Protein AF-A0A4R1F421-F1 (afdb_monomer_lite)

Secondary structure (DSSP, 8-state):
--HHHHHHHHHHHHHHHHHHHHHHHHHHHHHHIIIIIHHHHHHHHHHHHHT---S--TT---HHHHHHHIIIIIHHHHHHHHHH-SSHHHHHHHHHHHHHHHHHHHTTSHHHHTGGGGHHHHHHHHHHHHHHHHHHHHHHHTTTS-PPPP----S---TTS-PPPP--SS---

Organism: NCBI:txid225051

Sequence (173 aa):
MSDSEVLNAEYRAFIKALHPATVDTFVAVEAFWKQKLFPSVVAVSARDAAGIDRGPDPLELPEAELDAEWRREIRSRLLSLVHGHPDPDVREAADFLSSRLFGAIFYMDPERAAREGGEESRIAVRRVHEGITNLARAIHHAPFRVERPTPTYEGIPIGNSEPMPSRVVASQN

Radius of gyration: 22.12 Å; chains: 1; bounding box: 60×44×56 Å

Structure (mmCIF, N/CA/C/O backbone):
data_AF-A0A4R1F421-F1
#
_entry.id   AF-A0A4R1F421-F1
#
loop_
_atom_site.group_PDB
_atom_site.id
_atom_site.type_symbol
_atom_site.label_atom_id
_atom_site.label_alt_id
_atom_site.label_comp_id
_atom_site.label_asym_id
_atom_site.label_entity_id
_atom_site.label_seq_id
_atom_site.pdbx_PDB_ins_code
_atom_site.Cartn_x
_atom_site.Cartn_y
_atom_site.Cartn_z
_atom_site.occupancy
_atom_site.B_iso_or_equiv
_atom_site.auth_seq_id
_atom_site.auth_comp_id
_atom_site.auth_asym_id
_atom_site.auth_atom_id
_atom_site.pdbx_PDB_model_num
ATOM 1 N N . MET A 1 1 ? -25.419 6.021 32.157 1.00 56.88 1 MET A N 1
ATOM 2 C CA . MET A 1 1 ? -24.948 5.735 30.790 1.00 56.88 1 MET A CA 1
ATOM 3 C C . MET A 1 1 ? -25.746 4.562 30.277 1.00 56.88 1 MET A C 1
ATOM 5 O O . MET A 1 1 ? -25.970 3.638 31.049 1.00 56.88 1 MET A O 1
ATOM 9 N N . SER A 1 2 ? -26.234 4.637 29.046 1.00 73.31 2 SER A N 1
ATOM 10 C CA . SER A 1 2 ? -26.908 3.501 28.410 1.00 73.31 2 SER A CA 1
ATOM 11 C C . SER A 1 2 ? -25.883 2.426 28.022 1.00 73.31 2 SER A C 1
ATOM 13 O O . SER A 1 2 ? -24.731 2.758 27.737 1.00 73.31 2 SER A O 1
ATOM 15 N N . ASP A 1 3 ? -26.282 1.153 27.966 1.00 73.75 3 ASP A N 1
ATOM 16 C CA . ASP A 1 3 ? -25.402 0.042 27.548 1.00 73.75 3 ASP A CA 1
ATOM 17 C C . ASP A 1 3 ? -24.751 0.297 26.174 1.00 73.75 3 ASP A C 1
ATOM 19 O O . ASP A 1 3 ? -23.603 -0.070 25.927 1.00 73.75 3 ASP A O 1
ATOM 23 N N . SER A 1 4 ? -25.447 1.020 25.290 1.00 75.06 4 SER A N 1
ATOM 24 C CA . SER A 1 4 ? -24.920 1.424 23.984 1.00 75.06 4 SER A CA 1
ATOM 25 C C . SER A 1 4 ? -23.741 2.400 24.075 1.00 75.06 4 SER A C 1
ATOM 27 O O . SER A 1 4 ? -22.844 2.357 23.234 1.00 75.06 4 SER A O 1
ATOM 29 N N . GLU A 1 5 ? -23.721 3.296 25.063 1.00 76.94 5 GLU A N 1
ATOM 30 C CA . GLU A 1 5 ? -22.621 4.250 25.256 1.00 76.94 5 GLU A CA 1
ATOM 31 C C . GLU A 1 5 ? -21.360 3.552 25.774 1.00 76.94 5 GLU A C 1
ATOM 33 O O . GLU A 1 5 ? -20.254 3.898 25.354 1.00 76.94 5 GLU A O 1
ATOM 38 N N . VAL A 1 6 ? -21.531 2.548 26.643 1.00 79.62 6 VAL A N 1
ATOM 39 C CA . VAL A 1 6 ? -20.437 1.724 27.177 1.00 79.62 6 VAL A CA 1
ATOM 40 C C . VAL A 1 6 ? -19.789 0.913 26.054 1.00 79.62 6 VAL A C 1
ATOM 42 O O . VAL A 1 6 ? -18.583 1.025 25.846 1.00 79.62 6 VAL A O 1
ATOM 45 N N . LEU A 1 7 ? -20.586 0.209 25.243 1.00 77.56 7 LEU A N 1
ATOM 46 C CA . LEU A 1 7 ? -20.082 -0.580 24.110 1.00 77.56 7 LEU A CA 1
ATOM 47 C C . LEU A 1 7 ? -19.347 0.280 23.069 1.00 77.56 7 LEU A C 1
ATOM 49 O O . LEU A 1 7 ? -18.312 -0.119 22.537 1.00 77.56 7 LEU A O 1
ATOM 53 N N . ASN A 1 8 ? -19.837 1.493 22.798 1.00 76.12 8 ASN A N 1
ATOM 54 C CA . ASN A 1 8 ? -19.147 2.433 21.913 1.00 76.12 8 ASN A CA 1
ATOM 55 C C . ASN A 1 8 ? -17.804 2.911 22.498 1.00 76.12 8 ASN A C 1
ATOM 57 O O . ASN A 1 8 ? -16.848 3.137 21.753 1.00 76.12 8 ASN A O 1
ATOM 61 N N . ALA A 1 9 ? -17.707 3.081 23.819 1.00 79.44 9 ALA A N 1
ATOM 62 C CA . ALA A 1 9 ? -16.456 3.440 24.483 1.00 79.44 9 ALA A CA 1
ATOM 63 C C . ALA A 1 9 ? -15.434 2.290 24.453 1.00 79.44 9 ALA A C 1
ATOM 65 O O . ALA A 1 9 ? -14.268 2.531 24.133 1.00 79.44 9 ALA A O 1
ATOM 66 N N . GLU A 1 10 ? -15.871 1.056 24.708 1.00 81.38 10 GLU A N 1
ATOM 67 C CA . GLU A 1 10 ? -15.034 -0.150 24.633 1.00 81.38 10 GLU A CA 1
ATOM 68 C C . GLU A 1 10 ? -14.506 -0.389 23.215 1.00 81.38 10 GLU A C 1
ATOM 70 O O . GLU A 1 10 ? -13.309 -0.607 23.023 1.00 81.38 10 GLU A O 1
ATOM 75 N N . TYR A 1 11 ? -15.362 -0.249 22.201 1.00 80.06 11 TYR A N 1
ATOM 76 C CA . TYR A 1 11 ? -14.967 -0.403 20.802 1.00 80.06 11 TYR A CA 1
ATOM 77 C C . TYR A 1 11 ? -13.931 0.652 20.372 1.00 80.06 11 TYR A C 1
ATOM 79 O O . TYR A 1 11 ? -12.936 0.331 19.717 1.00 80.06 11 TYR A O 1
ATOM 87 N N . ARG A 1 12 ? -14.078 1.905 20.826 1.00 78.94 12 ARG A N 1
ATOM 88 C CA . ARG A 1 12 ? -13.053 2.947 20.631 1.00 78.94 12 ARG A CA 1
ATOM 89 C C . ARG A 1 12 ? -11.735 2.621 21.333 1.00 78.94 12 ARG A C 1
ATOM 91 O O . ARG A 1 12 ? -10.673 2.887 20.772 1.00 78.94 12 ARG A O 1
ATOM 98 N N . ALA A 1 13 ? -11.778 2.074 22.547 1.00 82.88 13 ALA A N 1
ATOM 99 C CA . ALA A 1 13 ? -10.576 1.674 23.278 1.00 82.88 13 ALA A CA 1
ATOM 100 C C . ALA A 1 13 ? -9.836 0.530 22.568 1.00 82.88 13 ALA A C 1
ATOM 102 O O . ALA A 1 13 ? -8.616 0.593 22.417 1.00 82.88 13 ALA A O 1
ATOM 103 N N . PHE A 1 14 ? -10.574 -0.456 22.053 1.00 83.62 14 PHE A N 1
ATOM 104 C CA . PHE A 1 14 ? -10.027 -1.539 21.238 1.00 83.62 14 PHE A CA 1
ATOM 105 C C . PHE A 1 14 ? -9.310 -1.013 19.986 1.00 83.62 14 PHE A C 1
ATOM 107 O O . PHE A 1 14 ? -8.160 -1.366 19.736 1.00 83.62 14 PHE A O 1
ATOM 114 N N . ILE A 1 15 ? -9.930 -0.094 19.241 1.00 79.44 15 ILE A N 1
ATOM 115 C CA . ILE A 1 15 ? -9.323 0.486 18.031 1.00 79.44 15 ILE A CA 1
ATOM 116 C C . ILE A 1 15 ? -8.059 1.279 18.355 1.00 79.44 15 ILE A C 1
ATOM 118 O O . ILE A 1 15 ? -7.053 1.158 17.658 1.00 79.44 15 ILE A O 1
ATOM 122 N N . LYS A 1 16 ? -8.069 2.046 19.449 1.00 83.25 16 LYS A N 1
ATOM 123 C CA . LYS A 1 16 ? -6.867 2.741 19.929 1.00 83.25 16 LYS A CA 1
ATOM 124 C C . LYS A 1 16 ? -5.743 1.767 20.279 1.00 83.25 16 LYS A C 1
ATOM 126 O O . LYS A 1 16 ? -4.592 2.059 19.972 1.00 83.25 16 LYS A O 1
ATOM 131 N N . ALA A 1 17 ? -6.063 0.617 20.872 1.00 86.25 17 ALA A N 1
ATOM 132 C CA . ALA A 1 17 ? -5.076 -0.413 21.189 1.00 86.25 17 ALA A CA 1
ATOM 133 C C . ALA A 1 17 ? -4.478 -1.076 19.931 1.00 86.25 17 ALA A C 1
ATOM 135 O O . ALA A 1 17 ? -3.305 -1.437 19.938 1.00 86.25 17 ALA A O 1
ATOM 136 N N . LEU A 1 18 ? -5.245 -1.189 18.840 1.00 88.12 18 LEU A N 1
ATOM 137 C CA . LEU A 1 18 ? -4.768 -1.705 17.547 1.00 88.12 18 LEU A CA 1
ATOM 138 C C . LEU A 1 18 ? -3.958 -0.688 16.728 1.00 88.12 18 LEU A C 1
ATOM 140 O O . LEU A 1 18 ? -3.246 -1.064 15.791 1.00 88.12 18 LEU A O 1
ATOM 144 N N . HIS A 1 19 ? -4.074 0.601 17.048 1.00 88.69 19 HIS A N 1
ATOM 145 C CA . HIS A 1 19 ? -3.499 1.673 16.243 1.00 88.69 19 HIS A CA 1
ATOM 146 C C . HIS A 1 19 ? -1.971 1.567 16.060 1.00 88.69 19 HIS A C 1
ATOM 148 O O . HIS A 1 19 ? -1.532 1.705 14.919 1.00 88.69 19 HIS A O 1
ATOM 154 N N . PRO A 1 20 ? -1.152 1.239 17.085 1.00 91.62 20 PRO A N 1
ATOM 155 C CA . PRO A 1 20 ? 0.289 1.053 16.899 1.00 91.62 20 PRO A CA 1
ATOM 156 C C . PRO A 1 20 ? 0.630 -0.023 15.859 1.00 91.62 20 PRO A C 1
ATOM 158 O O . PRO A 1 20 ? 1.362 0.253 14.917 1.00 91.62 20 PRO A O 1
ATOM 161 N N . ALA A 1 21 ? 0.013 -1.207 15.945 1.00 92.06 21 ALA A N 1
ATOM 162 C CA . ALA A 1 21 ? 0.243 -2.293 14.985 1.00 92.06 21 ALA A CA 1
ATOM 163 C C . ALA A 1 21 ? -0.207 -1.926 13.555 1.00 92.06 21 ALA A C 1
ATOM 165 O O . ALA A 1 21 ? 0.381 -2.358 12.558 1.00 92.06 21 ALA A O 1
ATOM 166 N N . THR A 1 22 ? -1.250 -1.099 13.453 1.00 93.56 22 THR A N 1
ATOM 167 C CA . THR A 1 22 ? -1.746 -0.570 12.177 1.00 93.56 22 THR A CA 1
ATOM 168 C C . THR A 1 22 ? -0.744 0.410 11.559 1.00 93.56 22 THR A C 1
ATOM 170 O O . THR A 1 22 ? -0.441 0.317 10.369 1.00 93.56 22 THR A O 1
ATOM 173 N N . VAL A 1 23 ? -0.176 1.309 12.370 1.00 94.31 23 VAL A N 1
ATOM 174 C CA . VAL A 1 23 ? 0.886 2.236 11.951 1.00 94.31 23 VAL A CA 1
ATOM 175 C C . VAL A 1 23 ? 2.153 1.476 11.559 1.00 94.31 23 VAL A C 1
ATOM 177 O O . VAL A 1 23 ? 2.715 1.763 10.507 1.00 94.31 23 VAL A O 1
ATOM 180 N N . ASP A 1 24 ? 2.562 0.462 12.322 1.00 96.19 24 ASP A N 1
ATOM 181 C CA . ASP A 1 24 ? 3.734 -0.364 11.997 1.00 96.19 24 ASP A CA 1
ATOM 182 C C . ASP A 1 24 ? 3.579 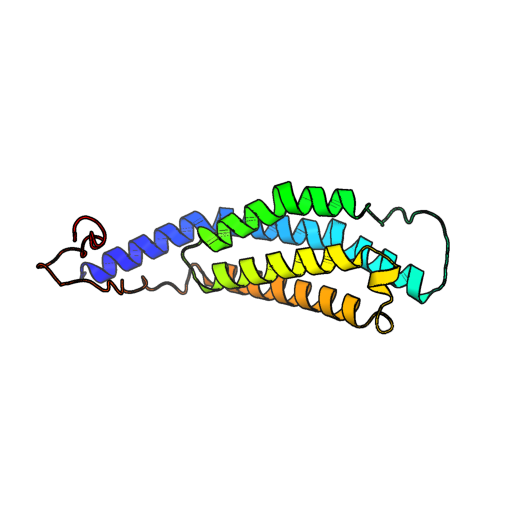-1.068 10.643 1.00 96.19 24 ASP A C 1
ATOM 184 O O . ASP A 1 24 ? 4.520 -1.141 9.848 1.00 96.19 24 ASP A O 1
ATOM 188 N N . THR A 1 25 ? 2.371 -1.555 10.344 1.00 96.25 25 THR A N 1
ATOM 189 C CA . THR A 1 25 ? 2.049 -2.123 9.029 1.00 96.25 25 THR A CA 1
ATOM 190 C C . THR A 1 25 ? 2.194 -1.080 7.927 1.00 96.25 25 THR A C 1
ATOM 192 O O . THR A 1 25 ? 2.830 -1.354 6.908 1.00 96.25 25 THR A O 1
ATOM 195 N N . PHE A 1 26 ? 1.650 0.121 8.131 1.00 97.25 26 PHE A N 1
ATOM 196 C CA . PHE A 1 26 ? 1.775 1.213 7.170 1.00 97.25 26 PHE A CA 1
ATOM 197 C C . PHE A 1 26 ? 3.236 1.603 6.923 1.00 97.25 26 PHE A C 1
ATOM 199 O O . PHE A 1 26 ? 3.642 1.709 5.769 1.00 97.25 26 PHE A O 1
ATOM 206 N N . VAL A 1 27 ? 4.040 1.751 7.977 1.00 97.31 27 VAL A N 1
ATOM 207 C CA . VAL A 1 27 ? 5.464 2.099 7.868 1.00 97.31 27 VAL A CA 1
ATOM 208 C C . VAL A 1 27 ? 6.232 1.030 7.091 1.00 97.31 27 VAL A C 1
ATOM 210 O O . VAL A 1 27 ? 7.034 1.374 6.225 1.00 97.31 27 VAL A O 1
ATOM 213 N N . ALA A 1 28 ? 5.966 -0.257 7.334 1.00 97.38 28 ALA A N 1
ATOM 214 C CA . ALA A 1 28 ? 6.597 -1.343 6.581 1.00 97.38 28 ALA A CA 1
ATOM 215 C C . ALA A 1 28 ? 6.252 -1.282 5.080 1.00 97.38 28 ALA A C 1
ATOM 217 O O . ALA A 1 28 ? 7.133 -1.414 4.230 1.00 97.38 28 ALA A O 1
ATOM 218 N N . VAL A 1 29 ? 4.981 -1.034 4.749 1.00 97.44 29 VAL A N 1
ATOM 219 C CA . VAL A 1 29 ? 4.510 -0.894 3.361 1.00 97.44 29 VAL A CA 1
ATOM 220 C C . VAL A 1 29 ? 5.122 0.340 2.691 1.00 97.44 29 VAL A C 1
ATOM 222 O O . VAL A 1 29 ? 5.582 0.270 1.551 1.00 97.44 29 VAL A O 1
ATOM 225 N N . GLU A 1 30 ? 5.152 1.470 3.396 1.00 97.19 30 GLU A N 1
ATOM 226 C CA . GLU A 1 30 ? 5.723 2.717 2.896 1.00 97.19 30 GLU A CA 1
ATOM 227 C C . GLU A 1 30 ? 7.235 2.592 2.667 1.00 97.19 30 GLU A C 1
ATOM 229 O O . GLU A 1 30 ? 7.736 3.054 1.640 1.00 97.19 30 GLU A O 1
ATOM 234 N N . ALA A 1 31 ? 7.955 1.937 3.580 1.00 97.38 31 ALA A N 1
ATOM 235 C CA . ALA A 1 31 ? 9.379 1.660 3.434 1.00 97.38 31 ALA A CA 1
ATOM 236 C C . ALA A 1 31 ? 9.647 0.759 2.222 1.00 97.38 31 ALA A C 1
ATOM 238 O O . ALA A 1 31 ? 10.488 1.103 1.393 1.00 97.38 31 ALA A O 1
ATOM 239 N N . PHE A 1 32 ? 8.890 -0.332 2.066 1.00 97.38 32 PHE A N 1
ATOM 240 C CA . PHE A 1 32 ? 8.984 -1.200 0.891 1.00 97.38 32 PHE A CA 1
ATOM 241 C C . PHE A 1 32 ? 8.775 -0.421 -0.414 1.00 97.38 32 PHE A C 1
ATOM 243 O O . PHE A 1 32 ? 9.579 -0.530 -1.340 1.00 97.38 32 PHE A O 1
ATOM 250 N N . TRP A 1 33 ? 7.739 0.421 -0.477 1.00 97.25 33 TRP A N 1
ATOM 251 C CA . TRP A 1 33 ? 7.489 1.252 -1.652 1.00 97.25 33 TRP A CA 1
ATOM 252 C C . TRP A 1 33 ? 8.633 2.234 -1.916 1.00 97.25 33 TRP A C 1
ATOM 254 O O . TRP A 1 33 ? 9.228 2.206 -2.988 1.00 97.25 33 TRP A O 1
ATOM 264 N N . LYS A 1 34 ? 8.956 3.097 -0.948 1.00 95.81 34 LYS A N 1
ATOM 265 C CA . LYS A 1 34 ? 9.879 4.224 -1.149 1.00 95.81 34 LYS A CA 1
ATOM 266 C C . LYS A 1 34 ? 11.330 3.796 -1.330 1.00 95.81 34 LYS A C 1
ATOM 268 O O . LYS A 1 34 ? 12.062 4.468 -2.046 1.00 95.81 34 LYS A O 1
ATOM 273 N N . GLN A 1 35 ? 11.753 2.739 -0.643 1.00 94.50 35 GLN A N 1
ATOM 274 C CA . GLN A 1 35 ? 13.164 2.354 -0.578 1.00 94.50 35 GLN A CA 1
ATOM 275 C C . GLN A 1 35 ? 13.525 1.257 -1.577 1.00 94.50 35 GLN A C 1
ATOM 277 O O . GLN A 1 35 ? 14.699 1.126 -1.906 1.00 94.50 35 GLN A O 1
ATOM 282 N N . LYS A 1 36 ? 12.545 0.469 -2.038 1.00 94.69 36 LYS A N 1
ATOM 283 C CA . LYS A 1 36 ? 12.794 -0.699 -2.889 1.00 94.69 36 LYS A CA 1
ATOM 284 C C . LYS A 1 36 ? 12.033 -0.607 -4.206 1.00 94.69 36 LYS A C 1
ATOM 286 O O . LYS A 1 36 ? 12.639 -0.373 -5.243 1.00 94.69 36 LYS A O 1
ATOM 291 N N . LEU A 1 37 ? 10.706 -0.726 -4.167 1.00 94.75 37 LEU A N 1
ATOM 292 C CA . LEU A 1 37 ? 9.917 -0.910 -5.388 1.00 94.75 37 LEU A CA 1
ATOM 293 C C . LEU A 1 37 ? 9.885 0.339 -6.284 1.00 94.75 37 LEU A C 1
ATOM 295 O O . LEU A 1 37 ? 10.115 0.232 -7.483 1.00 94.75 37 LEU A O 1
ATOM 299 N N . PHE A 1 38 ? 9.618 1.524 -5.729 1.00 94.00 38 PHE A N 1
ATOM 300 C CA . PHE A 1 38 ? 9.518 2.751 -6.525 1.00 94.00 38 PHE A CA 1
ATOM 301 C C . PHE A 1 38 ? 10.828 3.105 -7.249 1.00 94.00 38 PHE A C 1
ATOM 303 O O . PHE A 1 38 ? 10.766 3.324 -8.460 1.00 94.00 38 PHE A O 1
ATOM 310 N N . PRO A 1 39 ? 12.004 3.118 -6.584 1.00 91.50 39 PRO A N 1
ATOM 311 C CA . PRO A 1 39 ? 13.276 3.327 -7.270 1.00 91.50 39 PRO A CA 1
ATOM 312 C C . PRO A 1 39 ? 13.507 2.351 -8.424 1.00 91.50 39 PRO A C 1
ATOM 314 O O . PRO A 1 39 ? 13.892 2.788 -9.506 1.00 91.50 39 PRO A O 1
ATOM 317 N N . SER A 1 40 ? 13.222 1.059 -8.232 1.00 90.25 40 SER A N 1
ATOM 318 C CA . SER A 1 40 ? 13.456 0.065 -9.279 1.00 90.25 40 SER A CA 1
ATOM 319 C C . SER A 1 40 ? 12.483 0.204 -10.459 1.00 90.25 40 SER A C 1
ATOM 321 O O . SER A 1 40 ? 12.926 0.165 -11.603 1.00 90.25 40 SER A O 1
ATOM 323 N N . VAL A 1 41 ? 11.195 0.492 -10.223 1.00 89.00 41 VAL A N 1
ATOM 324 C CA . VAL A 1 41 ? 10.228 0.781 -11.308 1.00 89.00 41 VAL A CA 1
ATOM 325 C C . VAL A 1 41 ? 10.652 2.013 -12.117 1.00 89.00 41 VAL A C 1
ATOM 327 O O . VAL A 1 41 ? 10.554 2.026 -13.348 1.00 89.00 41 VAL A O 1
ATOM 330 N N . VAL A 1 42 ? 11.138 3.059 -11.442 1.00 86.56 42 VAL A N 1
ATOM 331 C CA . VAL A 1 42 ? 11.637 4.273 -12.104 1.00 86.56 42 VAL A CA 1
ATOM 332 C C . VAL A 1 42 ? 12.902 3.979 -12.911 1.00 86.56 42 VAL A C 1
ATOM 334 O O . VAL A 1 42 ? 13.000 4.455 -14.040 1.00 86.56 42 VAL A O 1
ATOM 337 N N . ALA A 1 43 ? 13.835 3.187 -12.375 1.00 84.88 43 ALA A N 1
ATOM 338 C CA . ALA A 1 43 ? 15.055 2.790 -13.079 1.00 84.88 43 ALA A CA 1
ATOM 339 C C . ALA A 1 43 ? 14.731 2.028 -14.375 1.00 84.88 43 ALA A C 1
ATOM 341 O O . ALA A 1 43 ? 15.206 2.413 -15.445 1.00 84.88 43 ALA A O 1
ATOM 342 N N . VAL A 1 44 ? 13.838 1.035 -14.306 1.00 83.75 44 VAL A N 1
ATOM 343 C CA . VAL A 1 44 ? 13.353 0.275 -15.473 1.00 83.75 44 VAL A CA 1
ATOM 344 C C . VAL A 1 44 ? 12.727 1.208 -16.515 1.00 83.75 44 VAL A C 1
ATOM 346 O O . VAL A 1 44 ? 13.119 1.200 -17.682 1.00 83.75 44 VAL A O 1
ATOM 349 N N . SER A 1 45 ? 11.812 2.079 -16.082 1.00 79.00 45 SER A N 1
ATOM 350 C CA . SER A 1 45 ? 11.102 3.004 -16.979 1.00 79.00 45 SER A CA 1
ATOM 351 C C . SER A 1 45 ? 12.035 4.034 -17.633 1.00 79.00 45 SER A C 1
ATOM 353 O O . SER A 1 45 ? 11.840 4.417 -18.785 1.00 79.00 45 SER A O 1
ATOM 355 N N . ALA A 1 46 ? 13.053 4.513 -16.909 1.00 78.31 46 ALA A N 1
ATOM 356 C CA . ALA A 1 46 ? 14.007 5.497 -17.417 1.00 78.31 46 ALA A CA 1
ATOM 357 C C . ALA A 1 46 ? 14.968 4.899 -18.456 1.00 78.31 46 ALA A C 1
ATOM 359 O O . ALA A 1 46 ? 15.336 5.581 -19.414 1.00 78.31 46 ALA A O 1
ATOM 360 N N . ARG A 1 47 ? 15.369 3.634 -18.280 1.00 72.19 47 ARG A N 1
ATOM 361 C CA . ARG A 1 47 ? 16.238 2.920 -19.227 1.00 72.19 47 ARG A CA 1
ATOM 362 C C . ARG A 1 47 ? 15.551 2.684 -20.562 1.00 72.19 47 ARG A C 1
ATOM 364 O O . ARG A 1 47 ? 16.153 2.964 -21.600 1.00 72.19 47 ARG A O 1
ATOM 371 N N . ASP A 1 48 ? 14.301 2.236 -20.512 1.00 70.75 48 ASP A N 1
ATOM 372 C CA . ASP A 1 48 ? 13.471 2.046 -21.699 1.00 70.75 48 ASP A CA 1
ATOM 373 C C . ASP A 1 48 ? 13.305 3.362 -22.474 1.00 70.75 48 ASP A C 1
ATOM 375 O O . ASP A 1 48 ? 13.677 3.452 -23.644 1.00 70.75 48 ASP A O 1
ATOM 379 N N . ALA A 1 49 ? 12.899 4.437 -21.786 1.00 68.56 49 ALA A N 1
ATOM 380 C CA . ALA A 1 49 ? 12.719 5.753 -22.402 1.00 68.56 49 ALA A CA 1
ATOM 381 C C . ALA A 1 49 ? 13.998 6.311 -23.056 1.00 68.56 49 ALA A C 1
ATOM 383 O O . ALA A 1 49 ? 13.922 7.098 -24.001 1.00 68.56 49 ALA A O 1
ATOM 384 N N . ALA A 1 50 ? 15.175 5.933 -22.552 1.00 68.19 50 ALA A N 1
ATOM 385 C CA . ALA A 1 50 ? 16.454 6.375 -23.087 1.00 68.19 50 ALA A CA 1
ATOM 386 C C . ALA A 1 50 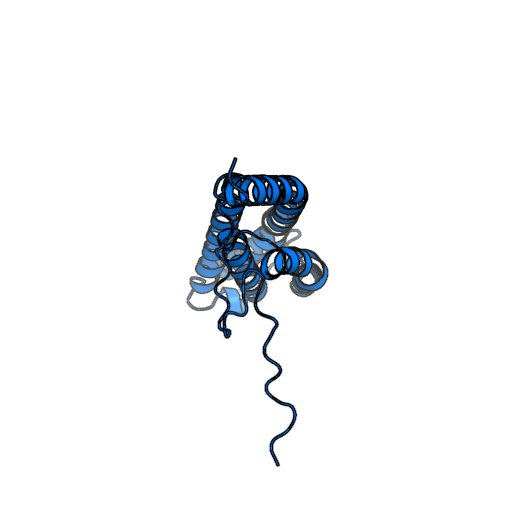? 16.997 5.466 -24.211 1.00 68.19 50 ALA A C 1
ATOM 388 O O . ALA A 1 50 ? 17.996 5.822 -24.839 1.00 68.19 50 ALA A O 1
ATOM 389 N N . GLY A 1 51 ? 16.380 4.304 -24.464 1.00 64.19 51 GLY A N 1
ATOM 390 C CA . GLY A 1 51 ? 16.899 3.294 -25.393 1.00 64.19 51 GLY A CA 1
ATOM 391 C C . GLY A 1 51 ? 18.286 2.776 -24.993 1.00 64.19 51 GLY A C 1
ATOM 392 O O . GLY A 1 51 ? 19.079 2.384 -25.851 1.00 64.19 51 GLY A O 1
ATOM 393 N N . ILE A 1 52 ? 18.622 2.851 -23.699 1.00 64.19 52 ILE A N 1
ATOM 394 C CA . ILE A 1 52 ? 19.958 2.540 -23.190 1.00 64.19 52 ILE A CA 1
ATOM 395 C C . ILE A 1 52 ? 19.987 1.095 -22.692 1.00 64.19 52 ILE A C 1
ATOM 397 O O . ILE A 1 52 ? 19.589 0.792 -21.565 1.00 64.19 52 ILE A O 1
ATOM 401 N N . ASP A 1 53 ? 20.588 0.223 -23.495 1.00 62.59 53 ASP A N 1
ATOM 402 C CA . ASP A 1 53 ? 20.974 -1.126 -23.083 1.00 62.59 53 ASP A CA 1
ATOM 403 C C . ASP A 1 53 ? 22.302 -1.085 -22.292 1.00 62.59 53 ASP A C 1
ATOM 405 O O . ASP A 1 53 ? 23.375 -1.441 -22.778 1.00 62.59 53 ASP A O 1
ATOM 409 N N . ARG A 1 54 ? 22.280 -0.511 -21.079 1.00 55.28 54 ARG A N 1
ATOM 410 C CA . ARG A 1 54 ? 23.442 -0.486 -20.166 1.00 55.28 54 ARG A CA 1
ATOM 411 C C . ARG A 1 54 ? 23.198 -1.387 -18.969 1.00 55.28 54 ARG A C 1
ATOM 413 O O . ARG A 1 54 ? 22.542 -0.930 -18.048 1.00 55.28 54 ARG A O 1
ATOM 420 N N . GLY A 1 55 ? 23.823 -2.569 -18.948 1.00 58.41 55 GLY A N 1
ATOM 421 C CA . GLY A 1 55 ? 24.125 -3.366 -17.742 1.00 58.41 55 GLY A CA 1
ATOM 422 C C . GLY A 1 55 ? 22.992 -3.510 -16.707 1.00 58.41 55 GLY A C 1
ATOM 423 O O . GLY A 1 55 ? 21.840 -3.238 -16.999 1.00 58.41 55 GLY A O 1
ATOM 424 N N . PRO A 1 56 ? 23.260 -3.993 -15.492 1.00 62.94 56 PRO A N 1
ATOM 425 C CA . PRO A 1 56 ? 22.321 -3.881 -14.372 1.00 62.94 56 PRO A CA 1
ATOM 426 C C . PRO A 1 56 ? 22.475 -2.507 -13.694 1.00 62.94 56 PRO A C 1
ATOM 428 O O . PRO A 1 56 ? 23.607 -2.099 -13.422 1.00 62.94 56 PRO A O 1
ATOM 431 N N . ASP A 1 57 ? 21.378 -1.797 -13.405 1.00 69.00 57 ASP A N 1
ATOM 432 C CA . ASP A 1 57 ? 21.420 -0.606 -12.540 1.00 69.00 57 ASP A CA 1
ATOM 433 C C . ASP A 1 57 ? 21.549 -1.066 -11.073 1.00 69.00 57 ASP A C 1
ATOM 435 O O . ASP A 1 57 ? 20.750 -1.890 -10.631 1.00 69.00 57 ASP A O 1
ATOM 439 N N . PRO A 1 58 ? 22.517 -0.565 -10.283 1.00 68.88 58 PRO A N 1
ATOM 440 C CA . PRO A 1 58 ? 22.629 -0.895 -8.860 1.00 68.88 58 PRO A CA 1
ATOM 441 C C . PRO A 1 58 ? 21.374 -0.597 -8.016 1.00 68.88 58 PRO A C 1
ATOM 443 O O . PRO A 1 58 ? 21.259 -1.117 -6.907 1.00 68.88 58 PRO A O 1
ATOM 446 N N . LEU A 1 59 ? 20.468 0.261 -8.499 1.00 72.88 59 LEU A N 1
ATOM 447 C CA . LEU A 1 59 ? 19.184 0.590 -7.865 1.00 72.88 59 LEU A CA 1
ATOM 448 C C . LEU A 1 59 ? 18.028 -0.322 -8.319 1.00 72.88 59 LEU A C 1
ATOM 450 O O . LEU A 1 59 ? 16.936 -0.284 -7.741 1.00 72.88 59 LEU A O 1
ATOM 454 N N . GLU A 1 60 ? 18.242 -1.126 -9.357 1.00 79.06 60 GLU A N 1
ATOM 455 C CA . GLU A 1 60 ? 17.274 -2.085 -9.877 1.00 79.06 60 GLU A CA 1
ATOM 456 C C . GLU A 1 60 ? 17.403 -3.398 -9.101 1.00 79.06 60 GLU A C 1
ATOM 458 O O . GLU A 1 60 ? 18.333 -4.182 -9.292 1.00 79.06 60 GLU A O 1
ATOM 463 N N . LEU A 1 61 ? 16.460 -3.632 -8.189 1.00 83.06 61 LEU A N 1
ATOM 464 C CA . LEU A 1 61 ? 16.316 -4.934 -7.555 1.00 83.06 61 LEU A CA 1
ATOM 465 C C . LEU A 1 61 ? 15.586 -5.885 -8.513 1.00 83.06 61 LEU A C 1
ATOM 467 O O . LEU A 1 61 ? 14.642 -5.456 -9.184 1.00 83.06 61 LEU A O 1
ATOM 471 N N . PRO A 1 62 ? 15.956 -7.177 -8.562 1.00 87.88 62 PRO A N 1
ATOM 472 C CA . PRO A 1 62 ? 15.274 -8.139 -9.420 1.00 87.88 62 PRO A CA 1
ATOM 473 C C . PRO A 1 62 ? 13.773 -8.231 -9.104 1.00 87.88 62 PRO A C 1
ATOM 475 O O . PRO A 1 62 ? 13.391 -8.352 -7.937 1.00 87.88 62 PRO A O 1
ATOM 478 N N . GLU A 1 63 ? 12.917 -8.268 -10.136 1.00 90.81 63 GLU A N 1
ATOM 479 C CA . GLU A 1 63 ? 11.454 -8.425 -9.986 1.00 90.81 63 GLU A CA 1
ATOM 480 C C . GLU A 1 63 ? 11.103 -9.604 -9.066 1.00 90.81 63 GLU A C 1
ATOM 482 O O . GLU A 1 63 ? 10.258 -9.475 -8.182 1.00 90.81 63 GLU A O 1
ATOM 487 N N . ALA A 1 64 ? 11.798 -10.736 -9.222 1.00 91.94 64 ALA A N 1
ATOM 488 C CA . ALA A 1 64 ? 11.571 -11.938 -8.425 1.00 91.94 64 ALA A CA 1
ATOM 489 C C . ALA A 1 64 ? 11.846 -11.736 -6.924 1.00 91.94 64 ALA A C 1
ATOM 491 O O . ALA A 1 64 ? 11.148 -12.313 -6.089 1.00 91.94 64 ALA A O 1
ATOM 492 N N . GLU A 1 65 ? 12.839 -10.917 -6.564 1.00 93.00 65 GLU A N 1
ATOM 493 C CA . GLU A 1 65 ? 13.134 -10.606 -5.162 1.00 93.00 65 GLU A CA 1
ATOM 494 C C . GLU A 1 65 ? 12.043 -9.713 -4.560 1.00 93.00 65 GLU A C 1
ATOM 496 O O . GLU A 1 65 ? 11.553 -9.985 -3.459 1.00 93.00 65 GLU A O 1
ATOM 501 N N . LEU A 1 66 ? 11.605 -8.697 -5.310 1.00 94.75 66 LEU A N 1
ATOM 502 C CA . LEU A 1 66 ? 10.533 -7.789 -4.901 1.00 94.75 66 LEU A CA 1
ATOM 503 C C . LEU A 1 66 ? 9.177 -8.503 -4.790 1.00 94.75 66 LEU A C 1
ATOM 505 O O . LEU A 1 66 ? 8.455 -8.281 -3.816 1.00 94.75 66 LEU A O 1
ATOM 509 N N . ASP A 1 67 ? 8.836 -9.385 -5.735 1.00 95.56 67 ASP A N 1
ATOM 510 C CA . ASP A 1 67 ? 7.623 -10.213 -5.679 1.00 95.56 67 ASP A CA 1
ATOM 511 C C . ASP A 1 67 ? 7.661 -11.171 -4.480 1.00 95.56 67 ASP A C 1
ATOM 513 O O . ASP A 1 67 ? 6.677 -11.281 -3.744 1.00 95.56 67 ASP A O 1
ATOM 517 N N . ALA A 1 68 ? 8.804 -11.814 -4.216 1.00 95.69 68 ALA A N 1
ATOM 518 C CA . ALA A 1 68 ? 8.955 -12.706 -3.070 1.00 95.69 68 ALA A CA 1
ATOM 519 C C . ALA A 1 68 ? 8.789 -11.967 -1.730 1.00 95.69 68 ALA A C 1
ATOM 521 O O . ALA A 1 68 ? 8.063 -12.445 -0.849 1.00 95.69 68 ALA A O 1
ATOM 522 N N . GLU A 1 69 ? 9.418 -10.799 -1.568 1.00 95.50 69 GLU A N 1
ATOM 523 C CA . GLU A 1 69 ? 9.251 -9.961 -0.376 1.00 95.50 69 GLU A CA 1
ATOM 524 C C . GLU A 1 69 ? 7.805 -9.471 -0.232 1.00 95.50 69 GLU A C 1
ATOM 526 O O . GLU A 1 69 ? 7.220 -9.581 0.852 1.00 95.50 69 GLU A O 1
ATOM 531 N N . TRP A 1 70 ? 7.187 -9.014 -1.327 1.00 96.19 70 TRP A N 1
ATOM 532 C CA . TRP A 1 70 ? 5.791 -8.591 -1.321 1.00 96.19 70 TRP A CA 1
ATOM 533 C C . TRP A 1 70 ? 4.862 -9.722 -0.875 1.00 96.19 70 TRP A C 1
ATOM 535 O O . TRP A 1 70 ? 4.086 -9.533 0.061 1.00 96.19 70 TRP A O 1
ATOM 545 N N . ARG A 1 71 ? 4.954 -10.914 -1.480 1.00 95.19 71 ARG A N 1
ATOM 546 C CA . ARG A 1 71 ? 4.088 -12.057 -1.137 1.00 95.19 71 ARG A CA 1
ATOM 547 C C . ARG A 1 71 ? 4.255 -12.498 0.308 1.00 95.19 71 ARG A C 1
ATOM 549 O O . ARG A 1 71 ? 3.259 -12.808 0.961 1.00 95.19 71 ARG A O 1
ATOM 556 N N . ARG A 1 72 ? 5.501 -12.572 0.778 1.00 94.38 72 ARG A N 1
ATOM 557 C CA . ARG A 1 72 ? 5.833 -13.145 2.085 1.00 94.38 72 ARG A CA 1
ATOM 558 C C . ARG A 1 72 ? 5.559 -12.180 3.229 1.00 94.38 72 ARG A C 1
ATOM 560 O O . ARG A 1 72 ? 5.047 -12.603 4.260 1.00 94.38 72 ARG A O 1
ATOM 567 N N . GLU A 1 73 ? 5.909 -10.909 3.067 1.00 95.12 73 GLU A N 1
ATOM 568 C CA . GLU A 1 73 ? 5.902 -9.945 4.165 1.00 95.12 73 GLU A CA 1
ATOM 569 C C . GLU A 1 73 ? 4.825 -8.875 3.989 1.00 95.12 73 GLU A C 1
ATOM 571 O O . GLU A 1 73 ? 3.910 -8.773 4.807 1.00 95.12 73 GLU A O 1
ATOM 576 N N . ILE A 1 74 ? 4.900 -8.093 2.914 1.00 97.50 74 ILE A N 1
ATOM 577 C CA . ILE A 1 74 ? 4.086 -6.877 2.773 1.00 97.50 74 ILE A CA 1
ATOM 578 C C . ILE A 1 74 ? 2.607 -7.211 2.590 1.00 97.50 74 ILE A C 1
ATOM 580 O O . ILE A 1 74 ? 1.747 -6.673 3.290 1.00 97.50 74 ILE A O 1
ATOM 584 N N . ARG A 1 75 ? 2.301 -8.154 1.696 1.00 95.56 75 ARG A N 1
ATOM 585 C CA . ARG A 1 75 ? 0.937 -8.614 1.431 1.00 95.56 75 ARG A CA 1
ATOM 586 C C . ARG A 1 75 ? 0.309 -9.226 2.677 1.00 95.56 75 ARG A C 1
ATOM 588 O O . ARG A 1 75 ? -0.844 -8.938 2.962 1.00 95.56 75 ARG A O 1
ATOM 595 N N . SER A 1 76 ? 1.053 -10.032 3.433 1.00 94.81 76 SER A N 1
ATOM 596 C CA . SER A 1 76 ? 0.564 -10.649 4.676 1.00 94.81 76 SER A CA 1
ATOM 597 C C . SER A 1 76 ? 0.133 -9.598 5.710 1.00 94.81 76 SER A C 1
ATOM 599 O O . SER A 1 76 ? -0.963 -9.676 6.277 1.00 94.81 76 SER A O 1
ATOM 601 N N . ARG A 1 77 ? 0.949 -8.551 5.892 1.00 95.88 77 ARG A N 1
ATOM 602 C CA . ARG A 1 77 ? 0.620 -7.430 6.783 1.00 95.88 77 ARG A CA 1
ATOM 603 C C . ARG A 1 77 ? -0.620 -6.669 6.299 1.00 95.88 77 ARG A C 1
ATOM 605 O O . ARG A 1 77 ? -1.521 -6.410 7.091 1.00 95.88 77 ARG A O 1
ATOM 612 N N . LEU A 1 78 ? -0.718 -6.378 4.999 1.00 96.06 78 LEU A N 1
ATOM 613 C CA . LEU A 1 78 ? -1.903 -5.728 4.424 1.00 96.06 78 LEU A CA 1
ATOM 614 C C . LEU A 1 78 ? -3.164 -6.591 4.565 1.00 96.06 78 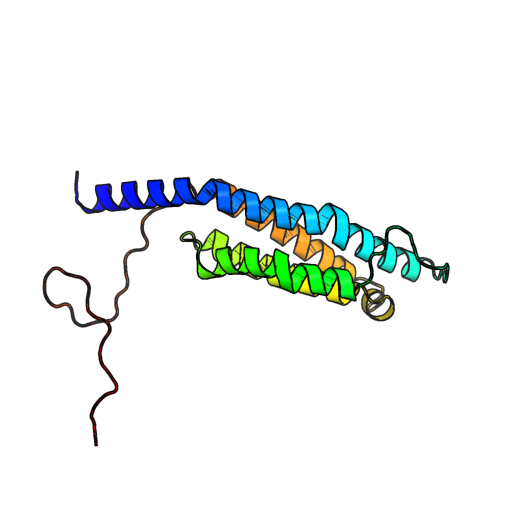LEU A C 1
ATOM 616 O O . LEU A 1 78 ? -4.201 -6.069 4.954 1.00 96.06 78 LEU A O 1
ATOM 620 N N . LEU A 1 79 ? -3.084 -7.905 4.336 1.00 95.19 79 LEU A N 1
ATOM 621 C CA . LEU A 1 79 ? -4.220 -8.821 4.502 1.00 95.19 79 LEU A CA 1
ATOM 622 C C . LEU A 1 79 ? -4.719 -8.880 5.950 1.00 95.19 79 LEU A C 1
ATOM 624 O O . LEU A 1 79 ? -5.923 -8.998 6.175 1.00 95.19 79 LEU A O 1
ATOM 628 N N . SER A 1 80 ? -3.819 -8.736 6.927 1.00 93.50 80 SER A N 1
ATOM 629 C CA . SER A 1 80 ? -4.210 -8.589 8.334 1.00 93.50 80 SER A CA 1
ATOM 630 C C . SER A 1 80 ? -5.077 -7.346 8.557 1.00 93.50 80 SER A C 1
ATOM 632 O O . SER A 1 80 ? -6.030 -7.402 9.330 1.00 93.50 80 SER A O 1
ATOM 634 N N . LEU A 1 81 ? -4.811 -6.244 7.847 1.00 94.56 81 LEU A N 1
ATOM 635 C CA . LEU A 1 81 ? -5.682 -5.067 7.882 1.00 94.56 81 LEU A CA 1
ATOM 636 C C . LEU A 1 81 ? -6.991 -5.313 7.131 1.00 94.56 81 LEU A C 1
ATOM 638 O O . LEU A 1 81 ? -8.050 -5.062 7.695 1.00 94.56 81 LEU A O 1
ATOM 642 N N . VAL A 1 82 ? -6.936 -5.855 5.909 1.00 94.62 82 VAL A N 1
ATOM 643 C CA . VAL A 1 82 ? -8.118 -6.112 5.062 1.00 94.62 82 VAL A CA 1
ATOM 644 C C . VAL A 1 82 ? -9.148 -6.989 5.769 1.00 94.62 82 VAL A C 1
ATOM 646 O O . VAL A 1 82 ? -10.341 -6.704 5.710 1.00 94.62 82 VAL A O 1
ATOM 649 N N . HIS A 1 83 ? -8.707 -8.044 6.452 1.00 92.19 83 HIS A N 1
ATOM 650 C CA . HIS A 1 83 ? -9.611 -9.011 7.075 1.00 92.19 83 HIS A CA 1
ATOM 651 C C . HIS A 1 83 ? -9.768 -8.832 8.589 1.00 92.19 83 HIS A C 1
ATOM 653 O O . HIS A 1 83 ? -10.699 -9.391 9.163 1.00 92.19 83 HIS A O 1
ATOM 659 N N . GLY A 1 84 ? -8.876 -8.079 9.240 1.00 87.00 84 GLY A N 1
ATOM 660 C CA . GLY A 1 84 ? -8.825 -7.967 10.699 1.00 87.00 84 GLY A CA 1
ATOM 661 C C . GLY A 1 84 ? -9.071 -6.567 11.255 1.00 87.00 84 GLY A C 1
ATOM 662 O O . GLY A 1 84 ? -9.378 -6.446 12.441 1.00 87.00 84 GLY A O 1
ATOM 663 N N . HIS A 1 85 ? -8.961 -5.504 10.450 1.00 90.38 85 HIS A N 1
ATOM 664 C CA . HIS A 1 85 ? -9.152 -4.154 10.973 1.00 90.38 85 HIS A CA 1
ATOM 665 C C . HIS A 1 85 ? -10.652 -3.843 11.157 1.00 90.38 85 HIS A C 1
ATOM 667 O O . HIS A 1 85 ? -11.442 -4.071 10.238 1.00 90.38 85 HIS A O 1
ATOM 673 N N . PRO A 1 86 ? -11.079 -3.309 12.315 1.00 86.06 86 PRO A N 1
ATOM 674 C CA . PRO A 1 86 ? -12.487 -3.004 12.601 1.00 86.06 86 PRO A CA 1
ATOM 675 C C . PRO A 1 86 ? -13.073 -1.869 11.742 1.00 86.06 86 PRO A C 1
ATOM 677 O O . PRO A 1 86 ? -14.245 -1.925 11.367 1.00 86.06 86 PRO A O 1
ATOM 680 N N . ASP A 1 87 ? -12.259 -0.869 11.394 1.00 86.56 87 ASP A N 1
ATOM 681 C CA . ASP A 1 87 ? -12.654 0.266 10.546 1.00 86.56 87 ASP A CA 1
ATOM 682 C C . ASP A 1 87 ? -12.732 -0.136 9.051 1.00 86.56 87 ASP A C 1
ATOM 684 O O . ASP A 1 87 ? -11.723 -0.617 8.518 1.00 86.56 87 ASP A O 1
ATOM 688 N N . PRO A 1 88 ? -13.888 0.036 8.372 1.00 89.00 88 PRO A N 1
ATOM 689 C CA . PRO A 1 88 ? -14.061 -0.310 6.959 1.00 89.00 88 PRO A CA 1
ATOM 690 C C . PRO A 1 88 ? -13.190 0.514 6.003 1.00 89.00 88 PRO A C 1
ATOM 692 O O . PRO A 1 88 ? -12.698 -0.061 5.034 1.00 89.00 88 PRO A O 1
ATOM 695 N N . ASP A 1 89 ? -12.942 1.797 6.285 1.00 90.50 89 ASP A N 1
ATOM 696 C CA . ASP A 1 89 ? -12.125 2.663 5.425 1.00 90.50 89 ASP A CA 1
ATOM 697 C C . ASP A 1 89 ? -10.678 2.147 5.391 1.00 90.50 89 ASP A C 1
ATOM 699 O O . ASP A 1 89 ? -10.020 2.146 4.350 1.00 90.50 89 ASP A O 1
ATOM 703 N N . VAL A 1 90 ? -10.177 1.661 6.536 1.00 92.44 90 VAL A N 1
ATOM 704 C CA . VAL A 1 90 ? -8.841 1.049 6.627 1.00 92.44 90 VAL A CA 1
ATOM 705 C C . VAL A 1 90 ? -8.788 -0.267 5.852 1.00 92.44 90 VAL A C 1
ATOM 707 O O . VAL A 1 90 ? -7.805 -0.507 5.149 1.00 92.44 90 VAL A O 1
ATOM 710 N N . ARG A 1 91 ? -9.834 -1.104 5.939 1.00 94.12 91 ARG A N 1
ATOM 711 C CA . ARG A 1 91 ? -9.908 -2.366 5.179 1.00 94.12 91 ARG A CA 1
ATOM 712 C C . ARG A 1 91 ? -9.873 -2.111 3.673 1.00 94.12 91 ARG A C 1
ATOM 714 O O . ARG A 1 91 ? -9.062 -2.715 2.975 1.00 94.12 91 ARG A O 1
ATOM 721 N N . GLU A 1 92 ? -10.717 -1.202 3.190 1.00 94.62 92 GLU A N 1
ATOM 722 C CA . GLU A 1 92 ? -10.819 -0.866 1.768 1.00 94.62 92 GLU A CA 1
ATOM 723 C C . GLU A 1 92 ? -9.522 -0.239 1.243 1.00 94.62 92 GLU A C 1
ATOM 725 O O . GLU A 1 92 ? -8.997 -0.655 0.207 1.00 94.62 92 GLU A O 1
ATOM 730 N N . ALA A 1 93 ? -8.944 0.712 1.984 1.00 96.12 93 ALA A N 1
ATOM 731 C CA . ALA A 1 93 ? -7.688 1.340 1.592 1.00 96.12 93 ALA A CA 1
ATOM 732 C C . ALA A 1 93 ? -6.520 0.337 1.547 1.00 96.12 93 ALA A C 1
ATOM 734 O O . ALA A 1 93 ? -5.678 0.416 0.647 1.00 96.12 93 ALA A O 1
ATOM 735 N N . ALA A 1 94 ? -6.472 -0.620 2.481 1.00 97.44 94 ALA A N 1
ATOM 736 C CA . ALA A 1 94 ? -5.455 -1.669 2.497 1.00 97.44 94 ALA A CA 1
ATOM 737 C C . ALA A 1 94 ? -5.601 -2.640 1.312 1.00 97.44 94 ALA A C 1
ATOM 739 O O . ALA A 1 94 ? -4.593 -2.992 0.693 1.00 97.44 94 ALA A O 1
ATOM 740 N N . ASP A 1 95 ? -6.828 -3.036 0.960 1.00 97.25 95 ASP A N 1
ATOM 741 C CA . ASP A 1 95 ? -7.090 -3.934 -0.174 1.00 97.25 95 ASP A CA 1
ATOM 742 C C . ASP A 1 95 ? -6.739 -3.267 -1.509 1.00 97.25 95 ASP A C 1
ATOM 744 O O . ASP A 1 95 ? -6.015 -3.828 -2.346 1.00 97.25 95 ASP A O 1
ATOM 748 N N . PHE A 1 96 ? -7.156 -2.005 -1.661 1.00 97.00 96 PHE A N 1
ATOM 749 C CA . PHE A 1 96 ? -6.784 -1.185 -2.804 1.00 97.00 96 PHE A CA 1
ATOM 750 C C . PHE A 1 96 ? -5.262 -1.119 -2.945 1.00 97.00 96 PHE A C 1
ATOM 752 O O . PHE A 1 96 ? -4.733 -1.472 -4.002 1.00 97.00 96 PHE A O 1
ATOM 759 N N . LEU A 1 97 ? -4.544 -0.727 -1.885 1.00 97.88 97 LEU A N 1
ATOM 760 C CA . LEU A 1 97 ? -3.088 -0.588 -1.919 1.00 97.88 97 LEU A CA 1
ATOM 761 C C . LEU A 1 97 ? -2.378 -1.919 -2.210 1.00 97.88 97 LEU A C 1
ATOM 763 O O . LEU A 1 97 ? -1.457 -1.940 -3.026 1.00 97.88 97 LEU A O 1
ATOM 767 N N . SER A 1 98 ? -2.828 -3.027 -1.614 1.00 96.62 98 SER A N 1
ATOM 768 C CA . SER A 1 98 ? -2.299 -4.375 -1.876 1.00 96.62 98 SER A CA 1
ATOM 769 C C . SER A 1 98 ? -2.338 -4.715 -3.369 1.00 96.62 98 SER A C 1
ATOM 771 O O . SER A 1 98 ? -1.321 -5.097 -3.956 1.00 96.62 98 SER A O 1
ATOM 773 N N . SER A 1 99 ? -3.486 -4.475 -4.007 1.00 94.62 99 SER A N 1
ATOM 774 C CA . SER A 1 99 ? -3.674 -4.697 -5.443 1.00 94.62 99 SER A CA 1
ATOM 775 C C . SER A 1 99 ? -2.807 -3.771 -6.305 1.00 94.62 99 SER A C 1
ATOM 777 O O . SER A 1 99 ? -2.302 -4.190 -7.348 1.00 94.62 99 SER A O 1
ATOM 779 N N . ARG A 1 100 ? -2.606 -2.509 -5.894 1.00 96.38 100 ARG A N 1
ATOM 780 C CA . ARG A 1 100 ? -1.772 -1.558 -6.655 1.00 96.38 100 ARG A CA 1
ATOM 781 C C . ARG A 1 100 ? -0.282 -1.840 -6.541 1.00 96.38 100 ARG A C 1
ATOM 783 O O . ARG A 1 100 ? 0.410 -1.704 -7.543 1.00 96.38 100 ARG A O 1
ATOM 790 N N . LEU A 1 101 ? 0.201 -2.280 -5.380 1.00 96.69 101 LEU A N 1
ATOM 791 C CA . LEU A 1 101 ? 1.596 -2.697 -5.215 1.00 96.69 101 LEU A CA 1
ATOM 792 C C . LEU A 1 101 ? 1.930 -3.884 -6.119 1.00 96.69 101 LEU A C 1
ATOM 794 O O . LEU A 1 101 ? 2.950 -3.854 -6.799 1.00 96.69 101 LEU A O 1
ATOM 798 N N . PHE A 1 102 ? 1.038 -4.875 -6.202 1.00 93.69 102 PHE A N 1
ATOM 799 C CA . PHE A 1 102 ? 1.209 -5.979 -7.146 1.00 93.69 102 PHE A CA 1
ATOM 800 C C . PHE A 1 102 ? 1.235 -5.494 -8.603 1.00 93.69 102 PHE A C 1
ATOM 802 O O . PHE A 1 102 ? 2.087 -5.908 -9.385 1.00 93.69 102 PHE A O 1
ATOM 809 N N . GLY A 1 103 ? 0.347 -4.559 -8.955 1.00 92.25 103 GLY A N 1
ATOM 810 C CA . GLY A 1 103 ? 0.350 -3.930 -10.275 1.00 92.25 103 GLY A CA 1
ATOM 811 C C . GLY A 1 103 ? 1.654 -3.194 -10.598 1.00 92.25 103 GLY A C 1
ATOM 812 O O . GLY A 1 103 ? 2.102 -3.244 -11.733 1.00 92.25 103 GLY A O 1
ATOM 813 N N . ALA A 1 104 ? 2.292 -2.545 -9.623 1.00 93.69 104 ALA A N 1
ATOM 814 C CA . ALA A 1 104 ? 3.586 -1.897 -9.834 1.00 93.69 104 ALA A CA 1
ATOM 815 C C . ALA A 1 104 ? 4.726 -2.909 -10.039 1.00 93.69 104 ALA A C 1
ATOM 817 O O . ALA A 1 104 ? 5.567 -2.688 -10.903 1.00 93.69 104 ALA A O 1
ATOM 818 N N . ILE A 1 105 ? 4.717 -4.039 -9.318 1.00 93.75 105 ILE A N 1
ATOM 819 C CA . ILE A 1 105 ? 5.675 -5.140 -9.533 1.00 93.75 105 ILE A CA 1
ATOM 820 C C . ILE A 1 105 ? 5.560 -5.685 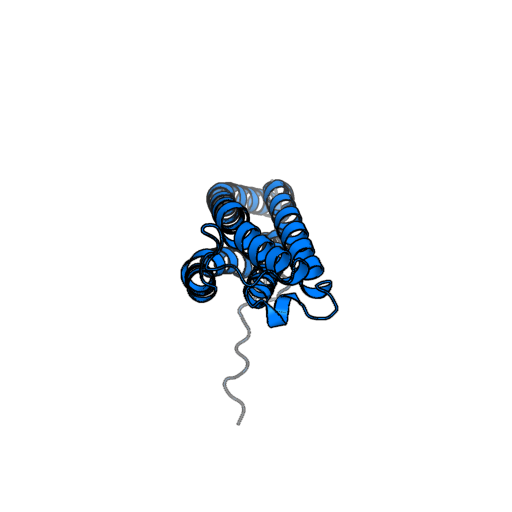-10.960 1.00 93.75 105 ILE A C 1
ATOM 822 O O . ILE A 1 105 ? 6.573 -5.936 -11.598 1.00 93.75 105 ILE A O 1
ATOM 826 N N . PHE A 1 106 ? 4.345 -5.797 -11.504 1.00 90.44 106 PHE A N 1
ATOM 827 C CA . PHE A 1 106 ? 4.137 -6.268 -12.877 1.00 90.44 106 PHE A CA 1
ATOM 828 C C . PHE A 1 106 ? 4.869 -5.425 -13.937 1.00 90.44 106 PHE A C 1
ATOM 830 O O . PHE A 1 106 ? 5.276 -5.980 -14.957 1.00 90.44 106 PHE A O 1
ATOM 837 N N . TYR A 1 107 ? 5.055 -4.120 -13.700 1.00 88.12 107 TYR A N 1
ATOM 838 C CA . TYR A 1 107 ? 5.772 -3.195 -14.591 1.00 88.12 107 TYR A CA 1
ATOM 839 C C . TYR A 1 107 ? 7.273 -3.070 -14.273 1.00 88.12 107 TYR A C 1
ATOM 841 O O . TYR A 1 107 ? 7.916 -2.125 -14.720 1.00 88.12 107 TYR A O 1
ATOM 849 N N . MET A 1 108 ? 7.842 -4.007 -13.511 1.00 87.81 108 MET A N 1
ATOM 850 C CA . MET A 1 108 ? 9.297 -4.153 -13.355 1.00 87.81 108 MET A CA 1
ATOM 851 C C . MET A 1 108 ? 9.969 -4.784 -14.583 1.00 87.81 108 MET A C 1
ATOM 853 O O . MET A 1 108 ? 11.188 -4.750 -14.705 1.00 87.81 108 MET A O 1
ATOM 857 N N . ASP A 1 109 ? 9.182 -5.339 -15.499 1.00 85.19 109 ASP A N 1
ATOM 858 C CA . ASP A 1 109 ? 9.645 -5.816 -16.796 1.00 85.19 109 ASP A CA 1
ATOM 859 C C . ASP A 1 109 ? 9.709 -4.640 -17.796 1.00 85.19 109 ASP A C 1
ATOM 861 O O . ASP A 1 109 ? 8.692 -3.954 -17.974 1.00 85.19 109 ASP A O 1
ATOM 865 N N . PRO A 1 110 ? 10.854 -4.397 -18.465 1.00 82.19 110 PRO A N 1
ATOM 866 C CA . PRO A 1 110 ? 11.008 -3.280 -19.397 1.00 82.19 110 PRO A CA 1
ATOM 867 C C . PRO A 1 110 ? 10.003 -3.291 -20.554 1.00 82.19 110 PRO A C 1
ATOM 869 O O . PRO A 1 110 ? 9.434 -2.250 -20.875 1.00 82.19 110 PRO A O 1
ATOM 872 N N . GLU A 1 111 ? 9.717 -4.454 -21.150 1.00 84.69 111 GLU A N 1
ATOM 873 C CA . GLU A 1 111 ? 8.775 -4.552 -22.272 1.00 84.69 111 GLU A CA 1
ATOM 874 C C . GLU A 1 111 ? 7.349 -4.210 -21.833 1.00 84.69 111 GLU A C 1
ATOM 876 O O . GLU A 1 111 ? 6.594 -3.572 -22.569 1.00 84.69 111 GLU A O 1
ATOM 881 N N . ARG A 1 112 ? 6.957 -4.620 -20.620 1.00 86.81 112 ARG A N 1
ATOM 882 C CA . ARG A 1 112 ? 5.661 -4.249 -20.034 1.00 86.81 112 ARG A CA 1
ATOM 883 C C . ARG A 1 112 ? 5.625 -2.776 -19.660 1.00 86.81 112 ARG A C 1
ATOM 885 O O . ARG A 1 112 ? 4.603 -2.134 -19.886 1.00 86.81 112 ARG A O 1
ATOM 892 N N . ALA A 1 113 ? 6.708 -2.247 -19.095 1.00 84.31 113 ALA A N 1
ATOM 893 C CA . ALA A 1 113 ? 6.818 -0.847 -18.702 1.00 84.31 113 ALA A CA 1
ATOM 894 C C . ALA A 1 113 ? 6.744 0.109 -19.899 1.00 84.31 113 ALA A C 1
ATOM 896 O O . ALA A 1 113 ? 6.229 1.211 -19.734 1.00 84.31 113 ALA A O 1
ATOM 897 N N . ALA A 1 114 ? 7.206 -0.327 -21.076 1.00 82.62 114 ALA A N 1
ATOM 898 C CA . ALA A 1 114 ? 7.206 0.421 -22.334 1.00 82.62 114 ALA A CA 1
ATOM 899 C C . ALA A 1 114 ? 5.838 0.484 -23.039 1.00 82.62 114 ALA A C 1
ATOM 901 O O . ALA A 1 114 ? 5.642 1.283 -23.963 1.00 82.62 114 ALA A O 1
ATOM 902 N N . ARG A 1 115 ? 4.875 -0.365 -22.645 1.00 81.94 115 ARG A N 1
ATOM 903 C CA . ARG A 1 115 ? 3.554 -0.438 -23.291 1.00 81.94 115 ARG A CA 1
ATOM 904 C C . ARG A 1 115 ? 2.857 0.915 -23.271 1.00 81.94 115 ARG A C 1
ATOM 906 O O . ARG A 1 115 ? 2.941 1.657 -22.293 1.00 81.94 115 ARG A O 1
ATOM 913 N N . GLU A 1 116 ? 2.187 1.235 -24.378 1.00 84.56 116 GLU A N 1
ATOM 914 C CA . GLU A 1 116 ? 1.513 2.527 -24.570 1.00 84.56 116 GLU A CA 1
ATOM 915 C C . GLU A 1 116 ? 2.444 3.727 -24.276 1.00 84.56 116 GLU A C 1
ATOM 917 O O . GLU A 1 116 ? 2.040 4.728 -23.683 1.00 84.56 116 GLU A O 1
ATOM 922 N N . GLY A 1 117 ? 3.733 3.612 -24.629 1.00 79.00 117 GLY A N 1
ATOM 923 C CA . GLY A 1 117 ? 4.735 4.660 -24.402 1.00 79.00 117 GLY A CA 1
ATOM 924 C C . GLY A 1 117 ? 5.034 4.935 -22.922 1.00 79.00 117 GLY A C 1
ATOM 925 O O . GLY A 1 117 ? 5.436 6.048 -22.569 1.00 79.00 117 GLY A O 1
ATOM 926 N N . GLY A 1 118 ? 4.792 3.955 -22.050 1.00 83.56 118 GLY A N 1
ATOM 927 C CA . GLY A 1 118 ? 4.989 4.062 -20.607 1.00 83.56 118 GLY A CA 1
ATOM 928 C C . GLY A 1 118 ? 3.881 4.791 -19.855 1.00 83.56 118 GLY A C 1
ATOM 929 O O . GLY A 1 118 ? 4.061 5.165 -18.695 1.00 83.56 118 GLY A O 1
ATOM 930 N N . GLU A 1 119 ? 2.719 5.008 -20.471 1.00 87.69 119 GLU A N 1
ATOM 931 C CA . GLU A 1 119 ? 1.582 5.600 -19.764 1.00 87.69 119 GLU A CA 1
ATOM 932 C C . GLU A 1 119 ? 1.010 4.638 -18.709 1.00 87.69 119 GLU A C 1
ATOM 934 O O . GLU A 1 119 ? 0.708 5.050 -17.587 1.00 87.69 119 GLU A O 1
ATOM 939 N N . GLU A 1 120 ? 0.926 3.339 -19.011 1.00 88.50 120 GLU A N 1
ATOM 940 C CA . GLU A 1 120 ? 0.384 2.345 -18.076 1.00 88.50 120 GLU A CA 1
ATOM 941 C C . GLU A 1 120 ? 1.232 2.209 -16.801 1.00 88.50 120 GLU A C 1
ATOM 943 O O . GLU A 1 120 ? 0.684 2.154 -15.692 1.00 88.50 120 GLU A O 1
ATOM 948 N N . SER A 1 121 ? 2.562 2.233 -16.933 1.00 88.44 121 SER A N 1
ATOM 949 C CA . SER A 1 121 ? 3.492 2.176 -15.800 1.00 88.44 121 SER A CA 1
ATOM 950 C C . SER A 1 121 ? 3.400 3.436 -14.931 1.00 88.44 121 SER A C 1
ATOM 952 O O . SER A 1 121 ? 3.302 3.339 -13.703 1.00 88.44 121 SER A O 1
ATOM 954 N N . ARG A 1 122 ? 3.297 4.629 -15.536 1.00 90.19 122 ARG A N 1
ATOM 955 C CA . ARG A 1 122 ? 3.043 5.888 -14.806 1.00 90.19 122 ARG A CA 1
ATOM 956 C C . ARG A 1 122 ? 1.711 5.868 -14.063 1.00 90.19 122 ARG A C 1
ATOM 958 O O . ARG A 1 122 ? 1.640 6.314 -12.914 1.00 90.19 122 ARG A O 1
ATOM 965 N N . ILE A 1 123 ? 0.656 5.337 -14.683 1.00 92.12 123 ILE A N 1
ATOM 966 C CA . ILE A 1 123 ? -0.652 5.169 -14.039 1.00 92.12 123 ILE A CA 1
ATOM 967 C C . ILE A 1 123 ? -0.545 4.207 -12.850 1.00 92.12 123 ILE A C 1
ATOM 969 O O . ILE A 1 123 ? -1.124 4.484 -11.796 1.00 92.12 123 ILE A O 1
ATOM 973 N N . ALA A 1 124 ? 0.190 3.101 -12.985 1.00 92.56 124 ALA A N 1
ATOM 974 C CA . ALA A 1 124 ? 0.403 2.151 -11.897 1.00 92.56 124 ALA A CA 1
ATOM 975 C C . ALA A 1 124 ? 1.115 2.810 -10.705 1.00 92.56 124 ALA A C 1
ATOM 977 O O . ALA A 1 124 ? 0.616 2.734 -9.581 1.00 92.56 124 ALA A O 1
ATOM 978 N N . VAL A 1 125 ? 2.202 3.545 -10.959 1.00 94.25 125 VAL A N 1
ATOM 979 C CA . VAL A 1 125 ? 2.931 4.322 -9.942 1.00 94.25 125 VAL A CA 1
ATOM 980 C C . VAL A 1 125 ? 2.012 5.332 -9.250 1.00 94.25 125 VAL A C 1
ATOM 982 O O . VAL A 1 125 ? 1.936 5.363 -8.019 1.00 94.25 125 VAL A O 1
ATOM 985 N N . ARG A 1 126 ? 1.250 6.123 -10.019 1.00 95.88 126 ARG A N 1
ATOM 986 C CA . ARG A 1 126 ? 0.301 7.105 -9.468 1.00 95.88 126 ARG A CA 1
ATOM 987 C C . ARG A 1 126 ? -0.726 6.445 -8.548 1.00 95.88 126 ARG A C 1
ATOM 989 O O . ARG A 1 126 ? -0.967 6.935 -7.448 1.00 95.88 126 ARG A O 1
ATOM 996 N N . A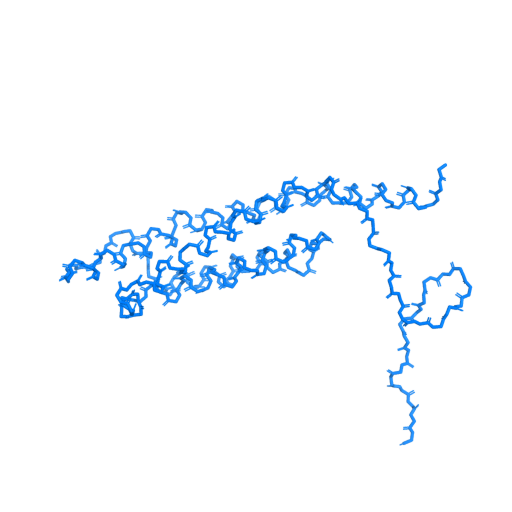RG A 1 127 ? -1.282 5.303 -8.958 1.00 96.50 127 ARG A N 1
ATOM 997 C CA . ARG A 1 127 ? -2.259 4.549 -8.161 1.00 96.50 127 ARG A CA 1
ATOM 998 C C . ARG A 1 127 ? -1.676 4.023 -6.848 1.00 96.50 127 ARG A C 1
ATOM 1000 O O . ARG A 1 127 ? -2.403 3.948 -5.860 1.00 96.50 127 ARG A O 1
ATOM 1007 N N . VAL A 1 128 ? -0.388 3.676 -6.801 1.00 97.44 128 VAL A N 1
ATOM 1008 C CA . VAL A 1 128 ? 0.270 3.310 -5.536 1.00 97.44 128 VAL A CA 1
ATOM 1009 C C . VAL A 1 128 ? 0.386 4.524 -4.611 1.00 97.44 128 VAL A C 1
ATOM 1011 O O . VAL A 1 128 ? 0.035 4.421 -3.437 1.00 97.44 128 VAL A O 1
ATOM 1014 N N . HIS A 1 129 ? 0.790 5.692 -5.123 1.00 97.38 129 HIS A N 1
ATOM 1015 C CA . HIS A 1 129 ? 0.830 6.928 -4.326 1.00 97.38 129 HIS A CA 1
ATOM 1016 C C . HIS A 1 129 ? -0.544 7.320 -3.766 1.00 97.38 129 HIS A C 1
ATOM 1018 O O . HIS A 1 129 ? -0.652 7.712 -2.599 1.00 97.38 129 HIS A O 1
ATOM 1024 N N . GLU A 1 130 ? -1.597 7.186 -4.576 1.00 97.38 130 GLU A N 1
ATOM 1025 C CA . GLU A 1 130 ? -2.983 7.367 -4.135 1.00 97.38 130 GLU A CA 1
ATOM 1026 C C . GLU A 1 130 ? -3.334 6.377 -3.017 1.00 97.38 130 GLU A C 1
ATOM 1028 O O . GLU A 1 130 ? -3.846 6.784 -1.976 1.00 97.38 130 GLU A O 1
ATOM 1033 N N . GLY A 1 131 ? -2.994 5.094 -3.186 1.00 96.94 131 GLY A N 1
ATOM 1034 C CA . GLY A 1 131 ? -3.236 4.054 -2.186 1.00 96.94 131 GLY A CA 1
ATOM 1035 C C . GLY A 1 131 ? -2.536 4.320 -0.850 1.00 96.94 131 GLY A C 1
ATOM 1036 O O . GLY A 1 131 ? -3.169 4.218 0.198 1.00 96.94 131 GLY A O 1
ATOM 1037 N N . ILE A 1 132 ? -1.265 4.735 -0.872 1.00 97.88 132 ILE A N 1
ATOM 1038 C CA . ILE A 1 132 ? -0.505 5.101 0.338 1.00 97.88 132 ILE A CA 1
ATOM 1039 C C . ILE A 1 132 ? -1.162 6.289 1.040 1.00 97.88 132 ILE A C 1
ATOM 1041 O O . ILE A 1 132 ? -1.364 6.260 2.252 1.00 97.88 132 ILE A O 1
ATOM 1045 N N . THR A 1 133 ? -1.539 7.318 0.280 1.00 97.38 133 THR A N 1
ATOM 1046 C CA . THR A 1 133 ? -2.184 8.520 0.824 1.00 97.38 133 THR A CA 1
ATOM 1047 C C . THR A 1 133 ? -3.539 8.195 1.453 1.00 97.38 133 THR A C 1
ATOM 1049 O O . THR A 1 133 ? -3.855 8.674 2.544 1.00 97.38 133 THR A O 1
ATOM 1052 N N . ASN A 1 134 ? -4.338 7.363 0.783 1.00 95.31 134 ASN A N 1
ATOM 1053 C CA . ASN A 1 134 ? -5.649 6.944 1.265 1.00 95.31 134 ASN A CA 1
ATOM 1054 C C . ASN A 1 134 ? -5.533 6.093 2.530 1.00 95.31 134 ASN A C 1
ATOM 1056 O O . ASN A 1 134 ? -6.250 6.356 3.495 1.00 95.31 134 ASN A O 1
ATOM 1060 N N . LEU A 1 135 ? -4.593 5.144 2.567 1.00 96.38 135 LEU A N 1
ATOM 1061 C CA . LEU A 1 135 ? -4.356 4.323 3.750 1.00 96.38 135 LEU A CA 1
ATOM 1062 C C . LEU A 1 135 ? -3.858 5.168 4.930 1.00 96.38 135 LEU A C 1
ATOM 1064 O O . LEU A 1 135 ? -4.401 5.050 6.025 1.00 96.38 135 LEU A O 1
ATOM 1068 N N . ALA A 1 136 ? -2.905 6.079 4.714 1.00 95.19 136 ALA A N 1
ATOM 1069 C CA . ALA A 1 136 ? -2.428 6.993 5.755 1.00 95.19 136 ALA A CA 1
ATOM 1070 C C . ALA A 1 136 ? -3.572 7.830 6.352 1.00 95.19 136 ALA A C 1
ATOM 1072 O O . ALA A 1 136 ? -3.694 7.957 7.572 1.00 95.19 136 ALA A O 1
ATOM 1073 N N . ARG A 1 137 ? -4.448 8.365 5.491 1.00 93.75 137 ARG A N 1
ATOM 1074 C CA . ARG A 1 137 ? -5.629 9.131 5.907 1.00 93.75 137 ARG A CA 1
ATOM 1075 C C . ARG A 1 137 ? -6.608 8.270 6.710 1.00 93.75 137 ARG A C 1
ATOM 1077 O O . ARG A 1 137 ? -7.070 8.717 7.758 1.00 93.75 137 ARG A O 1
ATOM 1084 N N . ALA A 1 138 ? -6.917 7.062 6.240 1.00 92.50 138 ALA A N 1
ATOM 1085 C CA . ALA A 1 138 ? -7.823 6.143 6.928 1.00 92.50 138 ALA A CA 1
ATOM 1086 C C . ALA A 1 138 ? -7.288 5.780 8.321 1.00 92.50 138 ALA A C 1
ATOM 1088 O O . ALA A 1 138 ? -7.996 5.926 9.314 1.00 92.50 138 ALA A O 1
ATOM 1089 N N . ILE A 1 139 ? -6.003 5.422 8.417 1.00 91.69 139 ILE A N 1
ATOM 1090 C CA . ILE A 1 139 ? -5.342 5.085 9.684 1.00 91.69 139 ILE A CA 1
ATOM 1091 C C . ILE A 1 139 ? -5.374 6.266 10.653 1.00 91.69 139 ILE A C 1
ATOM 1093 O O . ILE A 1 139 ? -5.720 6.084 11.817 1.00 91.69 139 ILE A O 1
ATOM 1097 N N . HIS A 1 140 ? -5.056 7.478 10.187 1.00 88.62 140 HIS A N 1
ATOM 1098 C CA . HIS A 1 140 ? -5.069 8.675 11.029 1.00 88.62 140 HIS A CA 1
ATOM 1099 C C . HIS A 1 140 ? -6.449 8.942 11.649 1.00 88.62 140 HIS A C 1
ATOM 1101 O O . HIS A 1 140 ? -6.544 9.366 12.800 1.00 88.62 140 HIS A O 1
ATOM 1107 N N . HIS A 1 141 ? -7.525 8.686 10.904 1.00 86.56 141 HIS A N 1
ATOM 1108 C CA . HIS A 1 141 ? -8.883 8.944 11.371 1.00 86.56 141 HIS A CA 1
ATOM 1109 C C . HIS A 1 141 ? -9.530 7.781 12.128 1.00 86.56 141 HIS A C 1
ATOM 1111 O O . HIS A 1 141 ? -10.449 8.029 12.915 1.00 86.56 141 HIS A O 1
ATOM 1117 N N . ALA A 1 142 ? -9.054 6.549 11.939 1.00 82.62 142 ALA A N 1
ATOM 1118 C CA . ALA A 1 142 ? -9.653 5.354 12.525 1.00 82.62 142 ALA A CA 1
ATOM 1119 C C . ALA A 1 142 ? -9.861 5.430 14.052 1.00 82.62 142 ALA A C 1
ATOM 1121 O O . ALA A 1 142 ? -10.935 5.062 14.512 1.00 82.62 142 ALA A O 1
ATOM 1122 N N . PRO A 1 143 ? -8.948 5.981 14.880 1.00 77.12 143 PRO A N 1
ATOM 1123 C CA . PRO A 1 143 ? -9.182 6.103 16.326 1.00 77.12 143 PRO A CA 1
ATOM 1124 C C . PRO A 1 143 ? -10.314 7.061 16.734 1.00 77.12 143 PRO A C 1
ATOM 1126 O O . PRO A 1 143 ? -10.724 7.060 17.899 1.00 77.12 143 PRO A O 1
ATOM 1129 N N . PHE A 1 144 ? -10.786 7.909 15.814 1.00 71.81 144 PHE A N 1
ATOM 1130 C CA . PHE A 1 144 ? -11.687 9.030 16.097 1.00 71.81 144 PHE A CA 1
ATOM 1131 C C . PHE A 1 144 ? -13.074 8.893 15.454 1.00 71.81 144 PHE A C 1
ATOM 1133 O O . PHE A 1 144 ? -14.008 9.542 15.916 1.00 71.81 144 PHE A O 1
ATOM 1140 N N . ARG A 1 145 ? -13.233 8.061 14.415 1.00 67.00 145 ARG A N 1
ATOM 1141 C CA . ARG A 1 145 ? -14.465 7.963 13.600 1.00 67.00 145 ARG A CA 1
ATOM 1142 C C . ARG A 1 145 ? -15.491 6.927 14.065 1.00 67.00 145 ARG A C 1
ATOM 1144 O O . ARG A 1 145 ? -16.444 6.635 13.355 1.00 67.00 145 ARG A O 1
ATOM 1151 N N . VAL A 1 146 ? -15.310 6.349 15.244 1.00 57.34 146 VAL A N 1
ATOM 1152 C CA . VAL A 1 146 ? -15.918 5.050 15.517 1.00 57.34 146 VAL A CA 1
ATOM 1153 C C . VAL A 1 146 ? -17.219 5.165 16.307 1.00 57.34 146 VAL A C 1
ATOM 1155 O O . VAL A 1 146 ? -17.221 5.406 17.522 1.00 57.34 146 VAL A O 1
ATOM 1158 N N . GLU A 1 147 ? -18.309 4.881 15.605 1.00 57.34 147 GLU A N 1
ATOM 1159 C CA . GLU A 1 147 ? -19.516 4.274 16.159 1.00 57.34 147 GLU A CA 1
ATOM 1160 C C . GLU A 1 147 ? -19.478 2.769 15.861 1.00 57.34 147 GLU A C 1
ATOM 1162 O O . GLU A 1 147 ? -19.003 2.343 14.805 1.00 57.34 147 GLU A O 1
ATOM 1167 N N . ARG A 1 148 ? -19.920 1.937 16.810 1.00 54.25 148 ARG A N 1
ATOM 1168 C CA . ARG A 1 148 ? -20.036 0.494 16.578 1.00 54.25 148 ARG A CA 1
ATOM 1169 C C . ARG A 1 148 ? -20.993 0.269 15.396 1.00 54.25 148 ARG A C 1
ATOM 1171 O O . ARG A 1 148 ? -22.110 0.785 15.452 1.00 54.25 148 ARG A O 1
ATOM 1178 N N . PRO A 1 149 ? -20.620 -0.515 14.366 1.00 59.59 149 PRO A N 1
ATOM 1179 C CA . PRO A 1 149 ? -21.576 -0.893 13.334 1.00 59.59 149 PRO A CA 1
ATOM 1180 C C . PRO A 1 149 ? -22.763 -1.592 14.000 1.00 59.59 149 PRO A C 1
ATOM 1182 O O . PRO A 1 149 ? -22.584 -2.540 14.772 1.00 59.59 149 PRO A O 1
ATOM 1185 N N . THR A 1 150 ? -23.976 -1.092 13.760 1.00 55.66 150 THR A N 1
ATOM 1186 C CA . THR A 1 150 ? -25.184 -1.732 14.280 1.00 55.66 150 THR A CA 1
ATOM 1187 C C . THR A 1 150 ? -25.273 -3.108 13.635 1.00 55.66 150 THR A C 1
ATOM 1189 O O . THR A 1 150 ? -25.234 -3.193 12.407 1.00 55.66 150 THR A O 1
ATOM 1192 N N . PRO A 1 151 ? -25.339 -4.196 14.412 1.00 56.72 151 PRO A N 1
ATOM 1193 C CA . PRO A 1 151 ? -25.356 -5.507 13.806 1.00 56.72 151 PRO A CA 1
ATOM 1194 C C . PRO A 1 151 ? -26.671 -5.694 13.042 1.00 56.72 151 PRO A C 1
ATOM 1196 O O . PRO A 1 151 ? -27.749 -5.766 13.629 1.00 56.72 151 PRO A O 1
ATOM 1199 N N . THR A 1 152 ? -26.581 -5.761 11.718 1.00 49.34 152 THR A N 1
ATOM 1200 C CA . THR A 1 152 ? -27.674 -6.173 10.840 1.00 49.34 152 THR A CA 1
ATOM 1201 C C . THR A 1 152 ? -27.690 -7.690 10.809 1.00 49.34 152 THR A C 1
ATOM 1203 O O . THR A 1 152 ? -27.110 -8.319 9.926 1.00 49.34 152 THR A O 1
ATOM 1206 N N . TYR A 1 153 ? -28.290 -8.299 11.823 1.00 53.69 153 TYR A N 1
ATOM 1207 C CA . TYR A 1 153 ? -28.562 -9.721 11.752 1.00 53.69 153 TYR A CA 1
ATOM 1208 C C . TYR A 1 153 ? -29.833 -9.950 10.927 1.00 53.69 153 TYR A C 1
ATOM 1210 O O . TYR A 1 153 ? -30.920 -9.550 11.342 1.00 53.69 153 TYR A O 1
ATOM 1218 N N . GLU A 1 154 ? -29.718 -10.622 9.782 1.00 46.53 154 GLU A N 1
ATOM 1219 C CA . GLU A 1 154 ? -30.878 -11.257 9.152 1.00 46.53 154 GLU A CA 1
ATOM 1220 C C . GLU A 1 154 ? -31.196 -12.549 9.918 1.00 46.53 154 GLU A C 1
ATOM 1222 O O . GLU A 1 154 ? -30.544 -13.579 9.754 1.00 46.53 154 GLU A O 1
ATOM 1227 N N . GLY A 1 155 ? -32.173 -12.486 10.822 1.00 51.88 155 GLY A N 1
ATOM 1228 C CA . GLY A 1 155 ? -32.606 -13.624 11.629 1.00 51.88 155 GLY A CA 1
ATOM 1229 C C . GLY A 1 155 ? -33.870 -13.310 12.426 1.00 51.88 155 GLY A C 1
ATOM 1230 O O . GLY A 1 155 ? -34.167 -12.149 12.703 1.00 51.88 1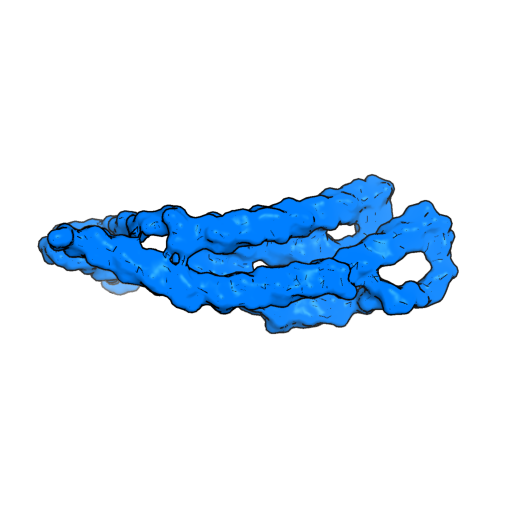55 GLY A O 1
ATOM 1231 N N . ILE A 1 156 ? -34.637 -14.347 12.777 1.00 43.59 156 ILE A N 1
ATOM 1232 C CA . ILE A 1 156 ? -35.857 -14.208 13.584 1.00 43.59 156 ILE A CA 1
ATOM 1233 C C . ILE A 1 156 ? -35.458 -13.676 14.972 1.00 43.59 156 ILE A C 1
ATOM 1235 O O . ILE A 1 156 ? -34.668 -14.335 15.652 1.00 43.59 156 ILE A O 1
ATOM 1239 N N . PRO A 1 157 ? -35.986 -12.522 15.419 1.00 44.75 157 PRO A N 1
ATOM 1240 C CA . PRO A 1 157 ? -35.688 -11.998 16.742 1.00 44.75 157 PRO A CA 1
ATOM 1241 C C . PRO A 1 157 ? -36.328 -12.897 17.805 1.00 44.75 157 PRO A C 1
ATOM 1243 O O . PRO A 1 157 ? -37.549 -12.961 17.938 1.00 44.75 157 PRO A O 1
ATOM 1246 N N . ILE A 1 158 ? -35.493 -13.591 18.574 1.00 45.12 158 ILE A N 1
ATOM 1247 C CA . ILE A 1 158 ? -35.874 -14.244 19.828 1.00 45.12 158 ILE A CA 1
ATOM 1248 C C . ILE A 1 158 ? -35.358 -13.317 20.937 1.00 45.12 158 ILE A C 1
ATOM 1250 O O . ILE A 1 158 ? -34.233 -12.839 20.848 1.00 45.12 158 ILE A O 1
ATOM 1254 N N . GLY A 1 159 ? -36.208 -12.973 21.907 1.00 39.03 159 GLY A N 1
ATOM 1255 C CA . GLY A 1 159 ? -36.036 -11.825 22.811 1.00 39.03 159 GLY A CA 1
ATOM 1256 C C . GLY A 1 159 ? -34.611 -11.525 23.319 1.00 39.03 159 GLY A C 1
ATOM 1257 O O . GLY A 1 159 ? -33.888 -12.411 23.753 1.00 39.03 159 GLY A O 1
ATOM 1258 N N . ASN A 1 160 ? -34.265 -10.231 23.308 1.00 47.50 160 ASN A N 1
ATOM 1259 C CA . ASN A 1 160 ? -33.140 -9.553 23.978 1.00 47.50 160 ASN A CA 1
ATOM 1260 C C . ASN A 1 160 ? -31.703 -10.081 23.818 1.00 47.50 160 ASN A C 1
ATOM 1262 O O . ASN A 1 160 ? -30.821 -9.624 24.546 1.00 47.50 160 ASN A O 1
ATOM 1266 N N . SER A 1 161 ? -31.384 -10.970 22.884 1.00 44.47 161 SER A N 1
ATOM 1267 C CA . SER A 1 161 ? -29.987 -11.373 22.674 1.00 44.47 161 SER A CA 1
ATOM 1268 C C . SER A 1 161 ? -29.764 -11.810 21.238 1.00 44.47 161 SER A C 1
ATOM 1270 O O . SER A 1 161 ? -30.599 -12.506 20.674 1.00 44.47 161 SER A O 1
ATOM 1272 N N . GLU A 1 162 ? -28.653 -11.344 20.673 1.00 39.59 162 GLU A N 1
ATOM 1273 C CA . GLU A 1 162 ? -28.069 -11.686 19.371 1.00 39.59 162 GLU A CA 1
ATOM 1274 C C . GLU A 1 162 ? -28.653 -12.954 18.711 1.00 39.59 162 GLU A C 1
ATOM 1276 O O . GLU A 1 162 ? -28.575 -14.046 19.283 1.00 39.59 162 GLU A O 1
ATOM 1281 N N . PRO A 1 163 ? -29.232 -12.853 17.502 1.00 41.38 163 PRO A N 1
ATOM 1282 C CA . PRO A 1 163 ? -29.756 -14.020 16.814 1.00 41.38 163 PRO A CA 1
ATOM 1283 C C . PRO A 1 163 ? -28.610 -14.958 16.436 1.00 41.38 163 PRO A C 1
ATOM 1285 O O . PRO A 1 163 ? -27.610 -14.576 15.825 1.00 41.38 163 PRO A O 1
ATOM 1288 N N . MET A 1 164 ? -28.784 -16.221 16.811 1.00 41.88 164 MET A N 1
ATOM 1289 C CA . MET A 1 164 ? -27.877 -17.300 16.450 1.00 41.88 164 MET A CA 1
ATOM 1290 C C . MET A 1 164 ? -27.808 -17.443 14.922 1.00 41.88 164 MET A C 1
ATOM 1292 O O . MET A 1 164 ? -28.848 -17.326 14.263 1.00 41.88 164 MET A O 1
ATOM 1296 N N . PRO A 1 165 ? -26.625 -17.749 14.349 1.00 42.81 165 PRO A N 1
ATOM 1297 C CA . PRO A 1 165 ? -26.512 -18.071 12.933 1.00 42.81 165 PRO A CA 1
ATOM 1298 C C . PRO A 1 165 ? -27.490 -19.202 12.605 1.00 42.81 165 PRO A C 1
ATOM 1300 O O . PRO A 1 165 ? -27.480 -20.261 13.242 1.00 42.81 165 PRO A O 1
ATOM 1303 N N . SER A 1 166 ? -28.388 -18.945 11.655 1.00 41.97 166 SER A N 1
ATOM 1304 C CA . SER A 1 166 ? -29.453 -19.871 11.302 1.00 41.97 166 SER A CA 1
ATOM 1305 C C . SER A 1 166 ? -28.846 -21.182 10.796 1.00 41.97 166 SER A C 1
ATOM 1307 O O . SER A 1 166 ? -28.119 -21.238 9.806 1.00 41.97 166 SER A O 1
ATOM 1309 N N . ARG A 1 167 ? -29.142 -22.284 11.493 1.00 46.59 167 ARG A N 1
ATOM 1310 C CA . ARG A 1 167 ? -28.945 -23.634 10.957 1.00 46.59 167 ARG A CA 1
ATOM 1311 C C . ARG A 1 167 ? -29.956 -23.857 9.833 1.00 46.59 167 ARG A C 1
ATOM 1313 O O . ARG A 1 167 ? -31.019 -24.425 10.052 1.00 46.59 167 ARG A O 1
ATOM 1320 N N . VAL A 1 168 ? -29.616 -23.419 8.632 1.00 44.50 168 VAL A N 1
ATOM 1321 C CA . VAL A 1 168 ? -30.209 -23.901 7.382 1.00 44.50 168 VAL A CA 1
ATOM 1322 C C . VAL A 1 168 ? -28.996 -24.156 6.493 1.00 44.50 168 VAL A C 1
ATOM 1324 O O . VAL A 1 168 ? -28.396 -23.221 5.992 1.00 44.50 168 VAL A O 1
ATOM 1327 N N . VAL A 1 169 ? -28.420 -25.358 6.461 1.00 39.88 169 VAL A N 1
ATOM 1328 C CA . VAL A 1 169 ? -28.993 -26.523 5.782 1.00 39.88 169 VAL A CA 1
ATOM 1329 C C . VAL A 1 169 ? -28.589 -27.808 6.520 1.00 39.88 169 VAL A C 1
ATOM 1331 O O . VAL A 1 169 ? -27.503 -28.345 6.326 1.00 39.88 169 VAL A O 1
ATOM 1334 N N . ALA A 1 170 ? -29.457 -28.328 7.379 1.00 42.22 170 ALA A N 1
ATOM 1335 C CA . ALA A 1 170 ? -29.406 -29.729 7.778 1.00 42.22 170 ALA A CA 1
ATOM 1336 C C . ALA A 1 170 ? -30.847 -30.205 7.935 1.00 42.22 170 ALA A C 1
ATOM 1338 O O . ALA A 1 170 ? -31.598 -29.642 8.726 1.00 42.22 170 ALA A O 1
ATOM 1339 N N . SER A 1 171 ? -31.205 -31.229 7.165 1.00 39.69 171 SER A N 1
ATOM 1340 C CA . SER A 1 171 ? -32.546 -31.794 6.972 1.00 39.69 171 SER A CA 1
ATOM 1341 C C . SER A 1 171 ? -33.480 -30.944 6.110 1.00 39.69 171 SER A C 1
ATOM 1343 O O . SER A 1 171 ? -34.106 -30.027 6.616 1.00 39.69 171 SER A O 1
ATOM 1345 N N . GLN A 1 172 ? -33.576 -31.281 4.818 1.00 33.25 172 GLN A N 1
ATOM 1346 C CA . GLN A 1 172 ? -34.839 -31.670 4.172 1.00 33.25 172 GLN A CA 1
ATOM 1347 C C . GLN A 1 172 ? -34.510 -32.632 3.012 1.00 33.25 172 GLN A C 1
ATOM 1349 O O . GLN A 1 172 ? -33.904 -32.211 2.035 1.00 33.25 172 GLN A O 1
ATOM 1354 N N . ASN A 1 173 ? -34.877 -33.903 3.224 1.00 38.91 173 ASN A N 1
ATOM 1355 C CA . ASN A 1 173 ? -35.193 -34.996 2.287 1.00 38.91 173 ASN A CA 1
ATOM 1356 C C . ASN A 1 173 ? -34.316 -35.256 1.056 1.00 38.91 173 ASN A C 1
ATOM 1358 O O . ASN A 1 173 ? -34.445 -34.526 0.052 1.00 38.91 173 ASN A O 1
#

Foldseek 3Di:
DDPQVVVQVVVLVVLVVCLVLLVVLLVVLVCLCPQALVQQLVVLLVCLLVVDPDDDDPNHDDLVVSVVCLVPPNLVSLVCQLPPPQQNLLNVLSVQLSVLSVQLSVSSDNVNCCPPNNPSNVVSSVSNVVSSVSNVVSSVCRSPPDDRPDDPDPDDDDPDDDHDDDPPDDDDD

pLDDT: mean 80.93, std 17.93, range [33.25, 97.88]